Protein AF-A0A931KDF1-F1 (afdb_monomer)

Radius of gyration: 14.12 Å; Cα contacts (8 Å, |Δi|>4): 113; chains: 1; bounding box: 31×32×32 Å

Solvent-accessible surface area (backbone atoms only — not comparable to full-atom values): 5179 Å² total; per-residue (Å²): 134,82,77,60,83,69,57,83,77,57,61,59,49,77,45,81,56,79,93,65,58,93,92,52,51,44,32,39,36,37,47,47,69,63,58,70,69,42,89,72,71,42,73,89,69,45,67,68,42,20,67,50,67,44,65,51,74,76,59,96,48,30,20,38,50,80,45,78,45,79,46,98,39,63,63,78,70,78,78,87,127

pLDDT: mean 75.0, std 14.19, range [36.75, 90.0]

Sequence (81 aa):
MLQDPDDENRVHLTASVQGVSPGQPRKILVPFEILLTLDDLDPDTVGGRAFRAEVETVENGTGIVTAIEVGPARVLRDPES

Secondary structure (DSSP, 8-state):
----TTGGG--EEEEE--SPPTTS-SEEEEEHHHHHT-TT--HHHHTT--EEEEEEE-STTEEEEEEEEE-SSSSPPPPP-

Nearest PDB structures (foldseek):
  6cqo-assembly4_H-2  TM=4.464E-01  e=3.042E+00  Saccharomyces cerevisiae S288C
  5m5q-assembly1_A  TM=4.677E-01  e=3.973E+00  Homo sapiens
  6fno-assembly1_A  TM=4.560E-01  e=9.462E+00  Candidatus Caldarchaeum subterraneum
  5cw3-assembly1_C  TM=4.270E-01  e=8.279E+00  Camponotus floridanus
  5cw4-assembly1_A  TM=3.506E-01  e=5.189E+00  Camponotus floridanus

Mean predicted aligned error: 9.09 Å

Structure (mmCIF, N/CA/C/O backbone):
data_AF-A0A931KDF1-F1
#
_entry.id   AF-A0A931KDF1-F1
#
loop_
_atom_site.group_PDB
_atom_site.id
_atom_site.type_symbol
_atom_site.label_atom_id
_atom_site.label_alt_id
_atom_site.label_comp_id
_atom_site.label_asym_id
_atom_site.label_entity_id
_atom_site.label_seq_id
_atom_site.pdbx_PDB_ins_code
_atom_site.Cartn_x
_atom_site.Cartn_y
_atom_site.Cartn_z
_atom_site.occupancy
_atom_site.B_iso_or_equiv
_atom_site.auth_seq_id
_atom_site.auth_comp_id
_atom_site.auth_asym_id
_atom_site.auth_atom_id
_atom_site.pdbx_PDB_model_num
ATOM 1 N N . MET A 1 1 ? 17.437 11.272 13.831 1.00 39.06 1 MET A N 1
ATOM 2 C CA . MET A 1 1 ? 16.366 10.754 12.968 1.00 39.06 1 MET A CA 1
ATOM 3 C C . MET A 1 1 ? 16.770 11.135 11.561 1.00 39.06 1 MET A C 1
ATOM 5 O O . MET A 1 1 ? 16.739 12.315 11.242 1.00 39.06 1 MET A O 1
ATOM 9 N N . LEU A 1 2 ? 17.390 10.204 10.836 1.00 36.75 2 LEU A N 1
ATOM 10 C CA . LEU A 1 2 ? 17.852 10.465 9.476 1.00 36.75 2 LEU A CA 1
ATOM 11 C C . LEU A 1 2 ? 16.606 10.369 8.589 1.00 36.75 2 LEU A C 1
ATOM 13 O O . LEU A 1 2 ? 16.020 9.297 8.504 1.00 36.75 2 LEU A O 1
ATOM 17 N N . GLN A 1 3 ? 16.165 11.486 8.011 1.00 40.19 3 GLN A N 1
ATOM 18 C CA . GLN A 1 3 ? 15.446 11.412 6.743 1.00 40.19 3 GLN A CA 1
ATOM 19 C C . GLN A 1 3 ? 16.445 10.825 5.751 1.00 40.19 3 GLN A C 1
ATOM 21 O O . GLN A 1 3 ? 17.543 11.371 5.610 1.00 40.19 3 GLN A O 1
ATOM 26 N N . ASP A 1 4 ? 16.114 9.689 5.150 1.00 48.06 4 ASP A N 1
ATOM 27 C CA . ASP A 1 4 ? 16.933 9.125 4.088 1.00 48.06 4 ASP A CA 1
ATOM 28 C C . ASP A 1 4 ? 16.923 10.128 2.917 1.00 48.06 4 ASP A C 1
ATOM 30 O O . ASP A 1 4 ? 15.848 10.500 2.445 1.00 48.06 4 ASP A O 1
ATOM 34 N N . PRO A 1 5 ? 18.078 10.647 2.469 1.00 43.72 5 PRO A N 1
ATOM 35 C CA . PRO A 1 5 ? 18.130 11.664 1.415 1.00 43.72 5 PRO A CA 1
ATOM 36 C C . PRO A 1 5 ? 17.630 11.147 0.052 1.00 43.72 5 PRO A C 1
ATOM 38 O O . PRO A 1 5 ? 17.331 11.945 -0.835 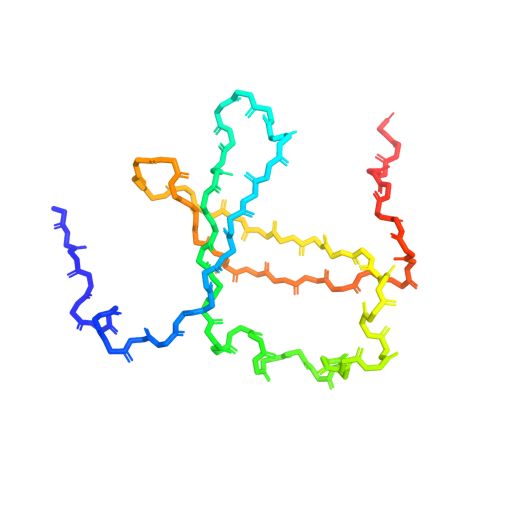1.00 43.72 5 PRO A O 1
ATOM 41 N N . ASP A 1 6 ? 17.501 9.828 -0.115 1.00 52.97 6 ASP A N 1
ATOM 42 C CA . ASP A 1 6 ? 16.887 9.191 -1.284 1.00 52.97 6 ASP A CA 1
ATOM 43 C C . ASP A 1 6 ? 15.343 9.220 -1.262 1.00 52.97 6 ASP A C 1
ATOM 45 O O . ASP A 1 6 ? 14.706 9.021 -2.299 1.00 52.97 6 ASP A O 1
ATOM 49 N N . ASP A 1 7 ? 14.717 9.512 -0.116 1.00 56.06 7 ASP A N 1
ATOM 50 C CA . ASP A 1 7 ? 13.254 9.533 0.029 1.00 56.06 7 ASP A CA 1
ATOM 51 C C . ASP A 1 7 ? 12.620 10.756 -0.672 1.00 56.06 7 ASP A C 1
ATOM 53 O O . ASP A 1 7 ? 11.541 10.659 -1.259 1.00 56.06 7 ASP A O 1
ATOM 57 N N . GLU A 1 8 ? 13.324 11.898 -0.728 1.00 55.84 8 GLU A N 1
ATOM 58 C CA . GLU A 1 8 ? 12.823 13.133 -1.366 1.00 55.84 8 GLU A CA 1
ATOM 59 C C . GLU A 1 8 ? 12.619 13.010 -2.888 1.00 55.84 8 GLU A C 1
ATOM 61 O O . GLU A 1 8 ? 11.828 13.760 -3.462 1.00 55.84 8 GLU A O 1
ATOM 66 N N . ASN A 1 9 ? 13.279 12.051 -3.545 1.00 63.72 9 ASN A N 1
ATOM 67 C CA . ASN A 1 9 ? 13.140 11.815 -4.987 1.00 63.72 9 ASN A CA 1
ATOM 68 C C . ASN A 1 9 ? 12.261 10.603 -5.328 1.00 63.72 9 ASN A C 1
ATOM 70 O O . ASN A 1 9 ? 12.060 10.301 -6.509 1.00 63.72 9 ASN A O 1
ATOM 74 N N . ARG A 1 10 ? 11.720 9.900 -4.326 1.00 75.88 10 ARG A N 1
ATOM 75 C CA . ARG A 1 10 ? 10.861 8.739 -4.557 1.00 75.88 10 ARG A CA 1
ATOM 76 C C . ARG A 1 10 ? 9.422 9.155 -4.829 1.00 75.88 10 ARG A C 1
ATOM 78 O O . ARG A 1 10 ? 8.786 9.899 -4.081 1.00 75.88 10 ARG A O 1
ATOM 85 N N . VAL A 1 11 ? 8.883 8.633 -5.927 1.00 83.81 11 VAL A N 1
ATOM 86 C CA . VAL A 1 11 ? 7.473 8.812 -6.273 1.00 83.81 11 VAL A CA 1
ATOM 87 C C . VAL A 1 11 ? 6.635 7.869 -5.419 1.00 83.81 11 VAL A C 1
ATOM 89 O O . VAL A 1 11 ? 6.837 6.654 -5.418 1.00 83.81 11 VAL A O 1
ATOM 92 N N . HIS A 1 12 ? 5.654 8.444 -4.733 1.00 86.00 12 HIS A N 1
ATOM 93 C CA . HIS A 1 12 ? 4.731 7.716 -3.878 1.00 86.00 12 HIS A CA 1
ATOM 94 C C . HIS A 1 12 ? 3.295 7.923 -4.345 1.00 86.00 12 HIS A C 1
ATOM 96 O O . HIS A 1 12 ? 2.863 9.050 -4.603 1.00 86.00 12 HIS A O 1
ATOM 102 N N . LEU A 1 13 ? 2.518 6.842 -4.370 1.00 86.44 13 LEU A N 1
ATOM 103 C CA . LEU A 1 13 ? 1.067 6.935 -4.395 1.00 86.44 13 LEU A CA 1
ATOM 104 C C . LEU A 1 13 ? 0.582 7.160 -2.961 1.00 86.44 13 LEU A C 1
ATOM 106 O O . LEU A 1 13 ? 0.886 6.387 -2.056 1.00 86.44 13 LEU A O 1
ATOM 110 N N . THR A 1 14 ? -0.169 8.237 -2.743 1.00 87.38 14 THR A N 1
ATOM 111 C CA . THR A 1 14 ? -0.761 8.536 -1.434 1.00 87.38 14 THR A CA 1
ATOM 112 C C . THR A 1 14 ? -2.207 8.056 -1.393 1.00 87.38 14 THR A C 1
ATOM 114 O O . THR A 1 14 ? -3.041 8.550 -2.150 1.00 87.38 14 THR A O 1
ATOM 117 N N . ALA A 1 15 ? -2.516 7.148 -0.470 1.00 84.81 15 ALA A N 1
ATOM 118 C CA . ALA A 1 15 ? -3.870 6.691 -0.187 1.00 84.81 15 ALA A CA 1
ATOM 119 C C . ALA A 1 15 ? -4.351 7.225 1.170 1.00 84.81 15 ALA A C 1
ATOM 121 O O . ALA A 1 15 ? -3.720 7.010 2.207 1.00 84.81 15 ALA A O 1
ATOM 122 N N . SER A 1 16 ? -5.496 7.906 1.167 1.00 86.19 16 SER A N 1
ATOM 123 C CA . SER A 1 16 ? -6.197 8.308 2.391 1.00 86.19 16 SER A CA 1
ATOM 124 C C . SER A 1 16 ? -7.221 7.238 2.749 1.00 86.19 16 SER A C 1
ATOM 126 O O . SER A 1 16 ? -8.122 6.962 1.958 1.00 86.19 16 SER A O 1
ATOM 128 N N . VAL A 1 17 ? -7.092 6.644 3.935 1.00 83.50 17 VAL A N 1
ATOM 129 C CA . VAL A 1 17 ? -7.909 5.501 4.362 1.00 83.50 17 VAL A CA 1
ATOM 130 C C . VAL A 1 17 ? -8.897 5.940 5.442 1.00 83.50 17 VAL A C 1
ATOM 132 O O . VAL A 1 17 ? -8.545 6.639 6.393 1.00 83.50 17 VAL A O 1
ATOM 135 N N . GLN A 1 18 ? -10.158 5.535 5.291 1.00 85.44 18 GLN A N 1
ATOM 136 C CA . GLN A 1 18 ? -11.239 5.806 6.241 1.00 85.44 18 GLN A CA 1
ATOM 137 C C . GLN A 1 18 ? -11.698 4.510 6.919 1.00 85.44 18 GLN A C 1
ATOM 139 O O . GLN A 1 18 ? -11.508 3.425 6.381 1.00 85.44 18 GLN A O 1
ATOM 144 N N . GLY A 1 19 ? -12.313 4.626 8.100 1.00 84.00 19 GLY A N 1
ATOM 145 C CA . GLY A 1 19 ? -12.845 3.468 8.834 1.00 84.00 19 GLY A CA 1
ATOM 146 C C . GLY A 1 19 ? -11.788 2.592 9.515 1.00 84.00 19 GLY A C 1
ATOM 147 O O . GLY A 1 19 ? -12.088 1.461 9.881 1.00 84.00 19 GLY A O 1
ATOM 148 N N . VAL A 1 20 ? -10.564 3.097 9.690 1.00 81.88 20 VAL A N 1
ATOM 149 C CA . VAL A 1 20 ? -9.475 2.373 10.361 1.00 81.88 20 VAL A CA 1
ATOM 150 C C . VAL A 1 20 ? -9.649 2.354 11.883 1.00 81.88 20 VAL A C 1
ATOM 152 O O . VAL A 1 20 ? -10.138 3.320 12.480 1.00 81.88 20 VAL A O 1
ATOM 155 N N . SER A 1 21 ? -9.211 1.265 12.517 1.00 83.62 21 SER A N 1
ATOM 156 C CA . SER A 1 21 ? -9.205 1.126 13.978 1.00 83.62 21 SER A CA 1
ATOM 157 C C . SER A 1 21 ? -8.255 2.137 14.646 1.00 83.62 21 SER A C 1
ATOM 159 O O . SER A 1 21 ? -7.308 2.615 14.013 1.00 83.62 21 SER A O 1
ATOM 161 N N . PRO A 1 22 ? -8.452 2.475 15.937 1.00 82.50 22 PRO A N 1
ATOM 162 C CA . PRO A 1 22 ? -7.510 3.316 16.674 1.00 82.50 22 PRO A CA 1
ATOM 163 C C . PRO A 1 22 ? -6.083 2.754 16.614 1.00 82.50 22 PRO A C 1
ATOM 165 O O . PRO A 1 22 ? -5.875 1.565 16.837 1.00 82.50 22 PRO A O 1
ATOM 168 N N . GLY A 1 23 ? -5.106 3.611 16.311 1.00 80.50 23 GLY A N 1
ATOM 169 C CA . GLY A 1 23 ? -3.695 3.223 16.185 1.00 80.50 23 GLY A CA 1
ATOM 170 C C . GLY A 1 23 ? -3.2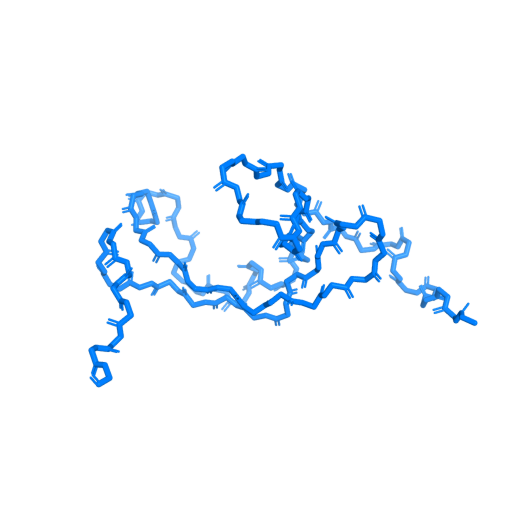71 2.749 14.792 1.00 80.50 23 GLY A C 1
ATOM 171 O O . GLY A 1 23 ? -2.078 2.597 14.561 1.00 80.50 23 GLY A O 1
ATOM 172 N N . GLN A 1 24 ? -4.202 2.572 13.850 1.00 82.75 24 GLN A N 1
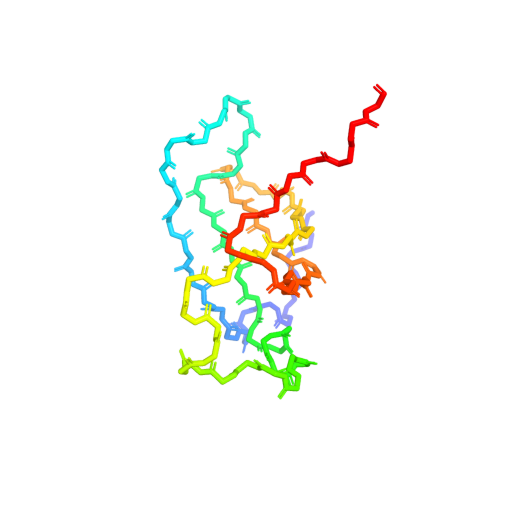ATOM 173 C CA . GLN A 1 24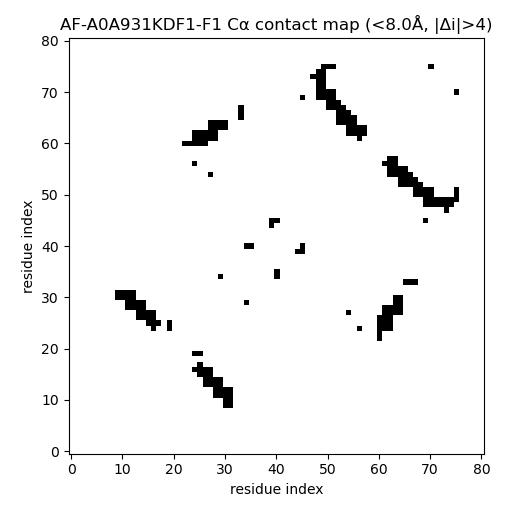 ? -3.856 2.287 12.457 1.00 82.75 24 GLN A CA 1
ATOM 174 C C . GLN A 1 24 ? -3.580 3.570 11.653 1.00 82.75 24 GLN A C 1
ATOM 176 O O . GLN A 1 24 ? -4.173 4.621 11.937 1.00 82.75 24 GLN A O 1
ATOM 181 N N . PRO A 1 25 ? -2.703 3.501 10.634 1.00 84.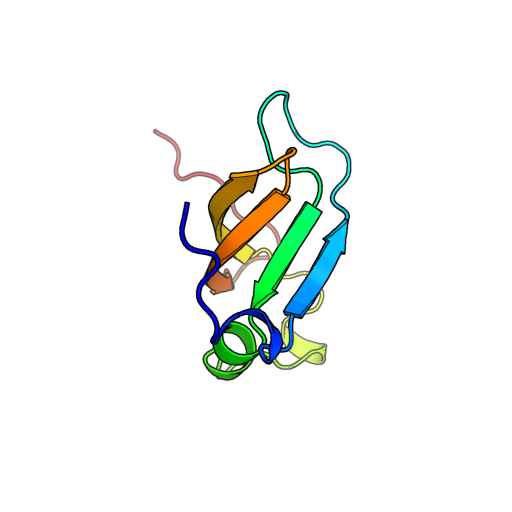25 25 PRO A N 1
ATOM 182 C CA . PRO A 1 25 ? -2.391 4.646 9.795 1.00 84.25 25 PRO A CA 1
ATOM 183 C C . PRO A 1 25 ? -3.618 5.089 8.991 1.00 84.25 25 PRO A C 1
ATOM 185 O O . PRO A 1 25 ? -4.332 4.284 8.399 1.00 84.25 25 PRO A O 1
ATOM 188 N N . ARG A 1 26 ? -3.859 6.402 8.963 1.00 87.75 26 ARG A N 1
ATOM 189 C CA . ARG A 1 26 ? -4.946 7.030 8.182 1.00 87.75 26 ARG A CA 1
ATOM 190 C C . ARG A 1 26 ? -4.481 7.487 6.805 1.00 87.75 26 ARG A C 1
ATOM 192 O O . ARG A 1 26 ? -5.295 7.774 5.930 1.00 87.75 26 ARG A O 1
ATOM 199 N N . LYS A 1 27 ? -3.166 7.570 6.632 1.00 89.69 27 LYS A N 1
ATOM 200 C CA . LYS A 1 27 ? -2.496 7.873 5.377 1.00 89.69 27 LYS A CA 1
ATOM 201 C C . LYS A 1 27 ? -1.520 6.744 5.093 1.00 89.69 27 LYS A C 1
ATOM 203 O O . LYS A 1 27 ? -0.736 6.393 5.969 1.00 89.69 27 LYS A O 1
ATOM 208 N N . ILE A 1 28 ? -1.568 6.199 3.889 1.00 88.94 28 ILE A N 1
ATOM 209 C CA . ILE A 1 28 ? -0.639 5.176 3.426 1.00 88.94 28 ILE A CA 1
ATOM 210 C C . ILE A 1 28 ? 0.128 5.736 2.233 1.00 88.94 28 ILE A C 1
ATOM 212 O O . ILE A 1 28 ? -0.468 6.270 1.296 1.00 88.94 28 ILE A O 1
ATOM 216 N N . LEU A 1 29 ? 1.450 5.638 2.292 1.00 90.00 29 LEU A N 1
ATOM 217 C CA . LEU A 1 29 ? 2.344 5.901 1.178 1.00 90.00 29 LEU A CA 1
ATOM 218 C C . LEU A 1 29 ? 2.716 4.564 0.552 1.00 90.00 29 LEU A C 1
ATOM 220 O O . LEU A 1 29 ? 3.226 3.677 1.232 1.00 90.00 29 LEU A O 1
ATOM 224 N N . VAL A 1 30 ? 2.442 4.422 -0.738 1.00 88.81 30 VAL A N 1
ATOM 225 C CA . VAL A 1 30 ? 2.836 3.254 -1.518 1.00 88.81 30 VAL A CA 1
ATOM 226 C C . VAL A 1 30 ? 3.976 3.674 -2.443 1.00 88.81 30 VAL A C 1
ATOM 228 O O . VAL A 1 30 ? 3.725 4.438 -3.383 1.00 88.81 30 VAL A O 1
ATOM 231 N N . PRO A 1 31 ? 5.219 3.232 -2.187 1.00 89.12 31 PRO A N 1
ATOM 232 C CA . PRO A 1 31 ? 6.330 3.446 -3.105 1.00 89.12 31 PRO A CA 1
ATOM 233 C C . PRO A 1 31 ? 5.997 2.907 -4.497 1.00 89.12 31 PRO A C 1
ATOM 235 O O . PRO A 1 31 ? 5.539 1.771 -4.641 1.00 89.12 31 PRO A O 1
ATOM 238 N N . PHE A 1 32 ? 6.217 3.713 -5.538 1.00 8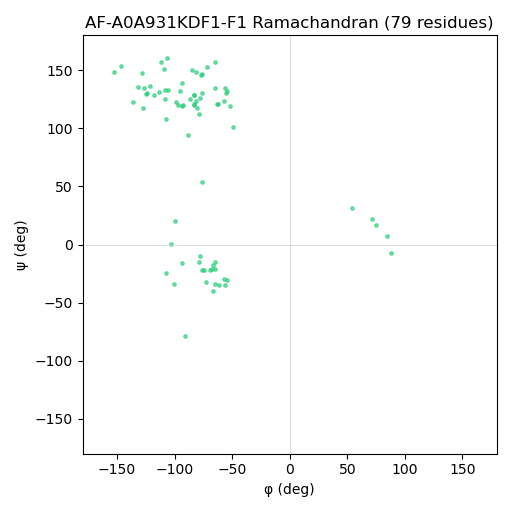6.31 32 PHE A N 1
ATOM 239 C CA . PHE A 1 32 ? 5.863 3.324 -6.907 1.00 86.31 32 PHE A CA 1
ATOM 240 C C . PHE A 1 32 ? 6.615 2.068 -7.370 1.00 86.31 32 PHE A C 1
ATOM 242 O O . PHE A 1 32 ? 6.056 1.218 -8.051 1.00 86.31 32 PHE A O 1
ATOM 249 N N . GLU A 1 33 ? 7.859 1.908 -6.931 1.00 86.69 33 GLU A N 1
ATOM 250 C CA . GLU A 1 33 ? 8.682 0.718 -7.165 1.00 86.69 33 GLU A CA 1
ATOM 251 C C . GLU A 1 33 ? 8.034 -0.592 -6.686 1.00 86.69 33 GLU A C 1
ATOM 253 O O . GLU A 1 33 ? 8.147 -1.594 -7.382 1.00 86.69 33 GLU A O 1
ATOM 258 N N . ILE A 1 34 ? 7.280 -0.587 -5.579 1.00 85.38 34 ILE A N 1
ATOM 259 C CA . ILE A 1 34 ? 6.547 -1.775 -5.110 1.00 85.38 34 ILE A CA 1
ATOM 260 C C . ILE A 1 34 ? 5.434 -2.126 -6.095 1.00 85.38 34 ILE A C 1
ATOM 262 O O . ILE A 1 34 ? 5.241 -3.295 -6.416 1.00 85.38 34 ILE A O 1
ATOM 266 N N . LEU A 1 35 ? 4.742 -1.126 -6.642 1.00 82.50 35 LEU A N 1
ATOM 267 C CA . LEU A 1 35 ? 3.705 -1.355 -7.648 1.00 82.50 35 LEU A CA 1
ATOM 268 C C . LEU A 1 35 ? 4.289 -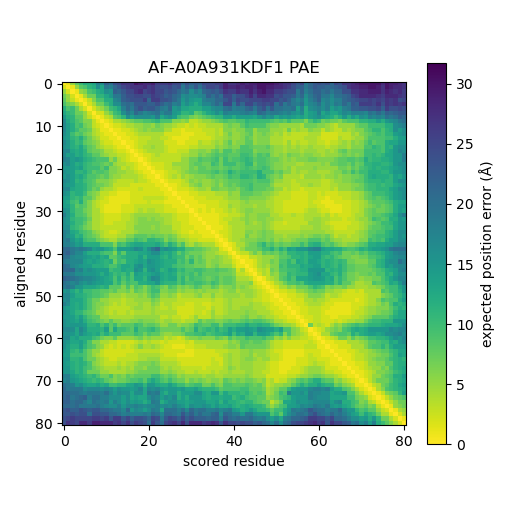1.939 -8.938 1.00 82.50 35 LEU A C 1
ATOM 270 O O . LEU A 1 35 ? 3.648 -2.775 -9.564 1.00 82.50 35 LEU A O 1
ATOM 274 N N . LEU A 1 36 ? 5.511 -1.545 -9.306 1.00 83.06 36 LEU A N 1
ATOM 275 C CA . LEU A 1 36 ? 6.208 -2.081 -10.477 1.00 83.06 36 LEU A CA 1
ATOM 276 C C . LEU A 1 36 ? 6.650 -3.541 -10.314 1.00 83.06 36 LEU A C 1
ATOM 278 O O . LEU A 1 36 ? 6.859 -4.211 -11.319 1.00 83.06 36 LEU A O 1
ATOM 282 N N . THR A 1 37 ? 6.792 -4.042 -9.082 1.00 82.94 37 THR A N 1
ATOM 283 C CA . THR A 1 37 ? 7.093 -5.468 -8.839 1.00 82.94 37 THR A CA 1
ATOM 284 C C . THR A 1 37 ? 5.886 -6.391 -8.988 1.00 82.94 37 THR A C 1
ATOM 286 O O . THR A 1 37 ? 6.044 -7.608 -8.989 1.00 82.94 37 THR A O 1
ATOM 289 N N . LEU A 1 38 ? 4.678 -5.839 -9.105 1.00 78.00 38 LEU A N 1
ATOM 290 C CA . LEU A 1 38 ? 3.457 -6.620 -9.245 1.00 78.00 38 LEU A CA 1
ATOM 291 C C . LEU A 1 38 ? 3.205 -6.899 -10.731 1.00 78.00 38 LEU A C 1
ATOM 293 O O . LEU A 1 38 ? 2.581 -6.093 -11.419 1.00 78.00 38 LEU A O 1
ATOM 297 N N . ASP A 1 39 ? 3.664 -8.060 -11.210 1.00 70.50 39 ASP A N 1
ATOM 298 C CA . ASP A 1 39 ? 3.482 -8.503 -12.605 1.00 70.50 39 ASP A CA 1
ATOM 299 C C . ASP A 1 39 ? 2.002 -8.499 -13.050 1.00 70.50 39 ASP A C 1
ATOM 301 O O . ASP A 1 39 ? 1.700 -8.236 -14.211 1.00 70.50 39 ASP A O 1
ATOM 305 N N . ASP A 1 40 ? 1.078 -8.738 -12.112 1.00 67.12 40 ASP A N 1
ATOM 306 C CA . ASP A 1 40 ? -0.376 -8.794 -12.329 1.00 67.12 40 ASP A CA 1
ATOM 307 C C . ASP A 1 40 ? -1.111 -7.495 -11.932 1.00 67.12 40 ASP A C 1
ATOM 309 O O . ASP A 1 40 ? -2.323 -7.510 -11.691 1.00 67.12 40 ASP A O 1
ATOM 313 N N . LEU A 1 41 ? -0.424 -6.347 -11.845 1.00 71.50 41 LEU A N 1
ATOM 314 C CA . LEU A 1 41 ? -1.084 -5.054 -11.612 1.00 71.50 41 LEU A CA 1
ATOM 315 C C . LEU A 1 41 ? -1.775 -4.527 -12.884 1.00 71.50 41 LEU A C 1
ATOM 317 O O . LEU A 1 41 ? -1.548 -3.402 -13.326 1.00 71.50 41 LEU A O 1
ATOM 321 N N . ASP A 1 42 ? -2.637 -5.345 -13.479 1.00 70.38 42 ASP A N 1
ATOM 322 C CA . ASP A 1 42 ? -3.536 -4.923 -14.544 1.00 70.38 42 ASP A CA 1
ATOM 323 C C . ASP A 1 42 ? -4.785 -4.279 -13.903 1.00 70.38 42 ASP A C 1
ATOM 325 O O . ASP A 1 42 ? -5.480 -4.939 -13.117 1.00 70.38 42 ASP A O 1
ATOM 329 N N . PRO A 1 43 ? -5.096 -3.002 -14.200 1.00 65.94 43 PRO A N 1
ATOM 330 C CA . PRO A 1 43 ? -6.246 -2.304 -13.626 1.00 65.94 43 PRO A CA 1
ATOM 331 C C . PRO A 1 43 ? -7.585 -3.014 -13.885 1.00 65.94 43 PRO A C 1
ATOM 333 O O . PRO A 1 43 ? -8.479 -2.934 -13.037 1.00 65.94 43 PRO A O 1
ATOM 336 N N . ASP A 1 44 ? -7.715 -3.744 -14.996 1.00 66.00 44 ASP A N 1
ATOM 337 C CA . ASP A 1 44 ? -8.928 -4.488 -15.343 1.00 66.00 44 ASP A CA 1
ATOM 338 C C . ASP A 1 44 ? -9.068 -5.787 -14.530 1.00 66.00 44 ASP A C 1
ATOM 340 O O . ASP A 1 44 ? -10.177 -6.293 -14.341 1.00 66.00 44 ASP A O 1
ATOM 344 N N . THR A 1 45 ? -7.964 -6.314 -13.991 1.00 65.44 45 THR A N 1
ATOM 345 C CA . THR A 1 45 ? -7.956 -7.559 -13.205 1.00 65.44 45 THR A CA 1
ATOM 346 C C . THR A 1 45 ? -7.917 -7.312 -11.698 1.00 65.44 45 THR A C 1
ATOM 348 O O . THR A 1 45 ? -8.539 -8.054 -10.937 1.00 65.44 45 THR A O 1
ATOM 351 N N . VAL A 1 46 ? -7.243 -6.251 -11.245 1.00 67.75 46 VAL A N 1
ATOM 352 C CA . VAL A 1 46 ? -7.132 -5.864 -9.827 1.00 67.75 46 VAL A CA 1
ATOM 353 C C . VAL A 1 46 ? -8.436 -5.255 -9.305 1.00 67.75 46 VAL A C 1
ATOM 355 O O . VAL A 1 46 ? -8.707 -5.305 -8.102 1.00 67.75 46 VAL A O 1
ATOM 358 N N . GLY A 1 47 ? -9.287 -4.743 -10.200 1.00 68.00 47 GLY A N 1
ATOM 359 C CA . GLY A 1 47 ? -10.601 -4.183 -9.896 1.00 68.00 47 GLY A CA 1
ATOM 360 C C . GLY A 1 47 ? -11.469 -5.090 -9.014 1.00 68.00 47 GLY A C 1
ATOM 361 O O . GLY A 1 47 ? -12.114 -6.037 -9.465 1.00 68.00 47 GLY A O 1
ATOM 362 N N . GLY A 1 48 ? -11.535 -4.761 -7.724 1.00 69.62 48 GLY A N 1
ATOM 363 C CA . GLY A 1 48 ? -12.341 -5.475 -6.739 1.00 69.62 48 GLY A CA 1
ATOM 364 C C . GLY A 1 48 ? -11.678 -6.706 -6.124 1.00 69.62 48 GLY A C 1
ATOM 365 O O . GLY A 1 48 ? -12.372 -7.402 -5.389 1.00 69.62 48 GLY A O 1
ATOM 366 N N . ARG A 1 49 ? -10.392 -6.983 -6.379 1.00 75.06 49 ARG A N 1
ATOM 367 C CA . ARG A 1 49 ? -9.611 -7.965 -5.606 1.00 75.06 49 ARG A CA 1
ATOM 368 C C . ARG A 1 49 ? -9.198 -7.360 -4.267 1.00 75.06 49 ARG A C 1
ATOM 370 O O . ARG A 1 49 ? -8.937 -6.163 -4.168 1.00 75.06 49 ARG A O 1
ATOM 377 N N . ALA A 1 50 ? -9.141 -8.191 -3.235 1.00 77.69 50 ALA A N 1
ATOM 378 C CA . ALA A 1 50 ? -8.564 -7.776 -1.968 1.00 77.69 50 ALA A CA 1
ATOM 379 C C . ALA A 1 50 ? -7.037 -7.893 -2.024 1.00 77.69 50 ALA A C 1
ATOM 381 O O . ALA A 1 50 ? -6.500 -8.776 -2.689 1.00 77.69 50 ALA A O 1
ATOM 382 N N . PHE A 1 51 ? -6.347 -7.016 -1.302 1.00 80.06 51 PHE A N 1
ATOM 383 C CA . PHE A 1 51 ? -4.892 -7.021 -1.185 1.00 80.06 51 PHE A CA 1
ATOM 384 C C . PHE A 1 51 ? -4.481 -6.987 0.286 1.00 80.06 51 PHE A C 1
ATOM 386 O O . PHE A 1 51 ? -5.185 -6.422 1.129 1.00 80.06 51 PHE A O 1
ATOM 393 N N . ARG A 1 52 ? -3.351 -7.619 0.594 1.00 84.56 52 ARG A N 1
ATOM 394 C CA . ARG A 1 52 ? -2.682 -7.538 1.888 1.00 84.56 52 ARG A CA 1
ATOM 395 C C . ARG A 1 52 ? -1.459 -6.660 1.694 1.00 84.56 52 ARG A C 1
ATOM 397 O O . ARG A 1 52 ? -0.732 -6.830 0.724 1.00 84.56 52 ARG A O 1
ATOM 404 N N . ALA A 1 53 ? -1.263 -5.714 2.598 1.00 87.00 53 ALA A N 1
ATOM 405 C CA . ALA A 1 53 ? -0.084 -4.868 2.603 1.00 87.00 53 ALA A CA 1
ATOM 406 C C . ALA A 1 53 ? 0.575 -4.937 3.976 1.00 87.00 53 ALA A C 1
ATOM 408 O O . ALA A 1 53 ? -0.110 -4.843 4.998 1.00 87.00 53 ALA A O 1
ATOM 409 N N . GLU A 1 54 ? 1.893 -5.084 3.987 1.00 89.19 54 GLU A N 1
ATOM 410 C CA . GLU A 1 54 ? 2.692 -4.827 5.178 1.00 89.19 54 GLU A CA 1
ATOM 411 C C . GLU A 1 54 ? 2.958 -3.327 5.257 1.00 89.19 54 GLU A C 1
ATOM 413 O O . GLU A 1 54 ? 3.356 -2.704 4.269 1.00 89.19 54 GLU A O 1
ATOM 418 N N . VAL A 1 55 ? 2.665 -2.735 6.416 1.00 88.44 55 VAL A N 1
ATOM 419 C CA . VAL A 1 55 ? 2.732 -1.287 6.614 1.00 88.44 55 VAL A CA 1
ATOM 420 C C . VAL A 1 55 ? 3.581 -0.981 7.835 1.00 88.44 55 VAL A C 1
ATOM 422 O O . VAL A 1 55 ? 3.206 -1.314 8.961 1.00 88.44 55 VAL A O 1
ATOM 425 N N . GLU A 1 56 ? 4.691 -0.288 7.618 1.00 89.00 56 GLU A N 1
ATOM 426 C CA . GLU A 1 56 ? 5.487 0.292 8.691 1.00 89.00 56 GLU A CA 1
ATOM 427 C C . GLU A 1 56 ? 4.924 1.672 9.038 1.00 89.00 56 GLU A C 1
ATOM 429 O O . GLU A 1 56 ? 4.741 2.527 8.170 1.00 89.00 56 GLU A O 1
ATOM 434 N N . THR A 1 57 ? 4.600 1.900 10.313 1.00 82.75 57 THR A N 1
ATOM 435 C CA . THR A 1 57 ? 4.148 3.223 10.761 1.00 82.75 57 THR A CA 1
ATOM 436 C C . THR A 1 57 ? 5.364 4.092 11.021 1.00 82.75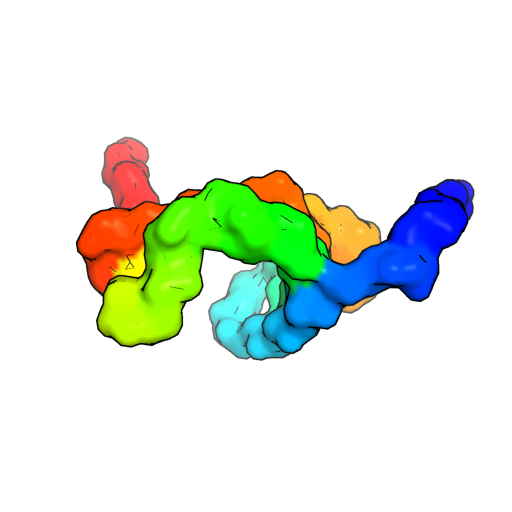 57 THR A C 1
ATOM 438 O O . THR A 1 57 ? 6.166 3.770 11.892 1.00 82.75 57 THR A O 1
ATOM 441 N N . VAL A 1 58 ? 5.463 5.205 10.299 1.00 80.75 58 VAL A N 1
ATOM 442 C CA . VAL A 1 58 ? 6.572 6.149 10.450 1.00 80.75 58 VAL A CA 1
ATOM 443 C C . VAL A 1 58 ? 6.235 7.225 11.482 1.00 80.75 58 VAL A C 1
ATOM 445 O O . VAL A 1 58 ? 6.629 7.126 12.640 1.00 80.75 58 VAL A O 1
ATOM 448 N N . GLU A 1 59 ? 5.449 8.235 11.106 1.00 75.62 59 GLU A N 1
ATOM 449 C CA . GLU A 1 59 ? 5.117 9.380 11.956 1.00 75.62 59 GLU A CA 1
ATOM 450 C C . GLU A 1 59 ? 3.700 9.901 11.681 1.00 75.62 59 GLU A C 1
ATOM 452 O O . GLU A 1 59 ? 3.162 9.775 10.577 1.00 75.62 59 GLU A O 1
ATOM 457 N N . ASN A 1 60 ? 3.084 10.527 12.693 1.00 76.44 60 ASN A N 1
ATOM 458 C CA . ASN A 1 60 ? 1.802 11.242 12.585 1.00 76.44 60 ASN A CA 1
ATOM 459 C C . ASN A 1 60 ? 0.640 10.421 11.987 1.00 76.44 60 ASN A C 1
ATOM 461 O O . ASN A 1 60 ? -0.240 10.964 11.319 1.00 76.44 60 ASN A O 1
ATOM 465 N N . GLY A 1 61 ? 0.623 9.103 12.214 1.00 79.50 61 GLY A N 1
ATOM 466 C CA . GLY A 1 61 ? -0.407 8.219 11.656 1.00 79.50 61 GLY A CA 1
ATOM 467 C C . GLY A 1 61 ? -0.285 8.006 10.143 1.00 79.50 61 GLY A C 1
ATOM 468 O O . GLY A 1 61 ? -1.278 7.656 9.497 1.00 79.50 61 GLY A O 1
ATOM 469 N N . THR A 1 62 ? 0.910 8.228 9.590 1.00 85.69 62 THR A N 1
ATOM 470 C CA . THR A 1 62 ? 1.286 7.834 8.231 1.00 85.69 62 THR A CA 1
ATOM 471 C C . THR A 1 62 ? 1.998 6.489 8.273 1.00 85.69 62 THR A C 1
ATOM 473 O O . THR A 1 62 ? 2.902 6.284 9.082 1.00 85.69 62 THR A O 1
ATOM 476 N N . GLY A 1 63 ? 1.581 5.580 7.400 1.00 88.50 63 GLY A N 1
ATOM 477 C CA . GLY A 1 63 ? 2.261 4.319 7.146 1.00 88.50 63 GLY A CA 1
ATOM 478 C C . GLY A 1 63 ? 2.922 4.314 5.773 1.00 88.50 63 GLY A C 1
ATOM 479 O O . GLY A 1 63 ? 2.430 4.969 4.852 1.00 88.50 63 GLY A O 1
ATOM 480 N N . ILE A 1 64 ? 4.010 3.567 5.636 1.00 89.69 64 ILE A N 1
ATOM 481 C CA . ILE A 1 64 ? 4.673 3.283 4.363 1.00 89.69 64 ILE A CA 1
ATOM 482 C C . ILE A 1 64 ? 4.512 1.793 4.084 1.00 89.69 64 ILE A C 1
ATOM 484 O O . ILE A 1 64 ? 4.719 0.963 4.969 1.00 89.69 64 ILE A O 1
ATOM 488 N N . VAL A 1 65 ? 4.090 1.457 2.869 1.00 89.69 65 VAL A N 1
ATOM 489 C CA . VAL A 1 65 ? 3.978 0.064 2.444 1.00 89.69 65 VAL A CA 1
ATOM 490 C C . VAL A 1 65 ? 5.359 -0.492 2.137 1.00 89.69 65 VAL A C 1
ATOM 492 O O . VAL A 1 65 ? 6.103 0.117 1.374 1.00 89.69 65 VAL A O 1
ATOM 495 N N . THR A 1 66 ? 5.666 -1.658 2.694 1.00 89.00 66 THR A N 1
ATOM 496 C CA . THR A 1 66 ? 6.931 -2.375 2.471 1.00 89.00 66 THR A CA 1
ATOM 497 C C . THR A 1 66 ? 6.753 -3.611 1.592 1.00 89.00 66 THR A C 1
ATOM 499 O O . THR A 1 66 ? 7.689 -4.012 0.906 1.00 89.00 66 THR A O 1
ATOM 502 N N . ALA A 1 67 ? 5.546 -4.183 1.557 1.00 86.38 67 ALA A N 1
ATOM 503 C CA . ALA A 1 67 ? 5.180 -5.299 0.690 1.00 86.38 67 ALA A CA 1
ATOM 504 C C . ALA A 1 67 ? 3.679 -5.283 0.371 1.00 86.38 67 ALA A C 1
ATOM 506 O O . ALA A 1 67 ? 2.868 -4.866 1.203 1.00 86.38 67 ALA A O 1
ATOM 507 N N . ILE A 1 68 ? 3.305 -5.757 -0.823 1.00 86.38 68 ILE A N 1
ATOM 508 C CA . ILE A 1 68 ? 1.910 -5.934 -1.250 1.00 86.38 68 ILE A CA 1
ATOM 509 C C . ILE A 1 68 ? 1.736 -7.324 -1.848 1.00 86.38 68 ILE A C 1
ATOM 511 O O . ILE A 1 68 ? 2.511 -7.742 -2.700 1.00 86.38 68 ILE A O 1
ATOM 515 N N . GLU A 1 69 ? 0.651 -7.986 -1.466 1.00 84.75 69 GLU A N 1
ATOM 516 C CA . GLU A 1 69 ? 0.167 -9.212 -2.087 1.00 84.75 69 GLU A CA 1
ATOM 517 C C . GLU A 1 69 ? -1.284 -9.022 -2.532 1.00 84.75 69 GLU A C 1
ATOM 519 O O . GLU A 1 69 ? -2.142 -8.598 -1.752 1.00 84.75 69 GLU A O 1
ATOM 524 N N . VAL A 1 70 ? -1.589 -9.356 -3.787 1.00 79.50 70 VAL A N 1
ATOM 525 C CA . VAL A 1 70 ? -2.963 -9.328 -4.303 1.00 79.50 70 VAL A CA 1
ATOM 526 C C . VAL A 1 70 ? -3.576 -10.714 -4.139 1.00 79.50 70 VAL A C 1
ATOM 528 O O . VAL A 1 70 ? -3.092 -11.704 -4.683 1.00 79.50 70 VAL A O 1
ATOM 531 N N . GLY A 1 71 ? -4.662 -10.795 -3.376 1.00 72.94 71 GLY A N 1
ATOM 532 C CA . GLY A 1 71 ? -5.377 -12.041 -3.156 1.00 72.94 71 GLY A CA 1
ATOM 533 C C . GLY A 1 71 ? -6.144 -12.491 -4.406 1.00 72.94 71 GLY A C 1
ATOM 534 O O . GLY A 1 71 ? -6.614 -11.666 -5.195 1.00 72.94 71 GLY A O 1
ATOM 535 N N . PRO A 1 72 ? -6.375 -13.805 -4.580 1.00 69.44 72 PRO A N 1
ATOM 536 C CA . PRO A 1 72 ? -7.170 -14.305 -5.696 1.00 69.44 72 PRO A CA 1
ATOM 537 C C . PRO A 1 72 ? -8.651 -13.912 -5.595 1.00 69.44 72 PRO A C 1
ATOM 539 O O . PRO A 1 72 ? -9.355 -13.911 -6.603 1.00 69.44 72 PRO A O 1
ATOM 542 N N . ALA A 1 73 ? -9.119 -13.574 -4.391 1.00 63.97 73 ALA A N 1
ATOM 543 C CA . ALA A 1 73 ? -10.511 -13.295 -4.073 1.00 63.97 73 ALA A CA 1
ATOM 544 C C . ALA A 1 73 ? -10.781 -11.799 -3.848 1.00 63.97 73 ALA A C 1
ATOM 546 O O . ALA A 1 73 ? -9.891 -11.020 -3.513 1.00 63.97 73 ALA A O 1
ATOM 547 N N . ARG A 1 74 ? -12.058 -11.410 -3.955 1.00 62.12 74 ARG A N 1
ATOM 548 C CA . ARG A 1 74 ? -12.517 -10.039 -3.660 1.00 62.12 74 ARG A CA 1
ATOM 549 C C . ARG A 1 74 ? -12.403 -9.630 -2.191 1.00 62.12 74 ARG A C 1
ATOM 551 O O . ARG A 1 74 ? -12.490 -8.451 -1.876 1.00 62.12 74 ARG A O 1
ATOM 558 N N . VAL A 1 75 ? -12.267 -10.600 -1.291 1.00 60.59 75 VAL A N 1
ATOM 559 C CA . VAL A 1 75 ? -12.188 -10.387 0.156 1.00 60.59 75 VAL A CA 1
ATOM 560 C C . VAL A 1 75 ? -11.080 -11.275 0.695 1.00 60.59 75 VAL A C 1
ATO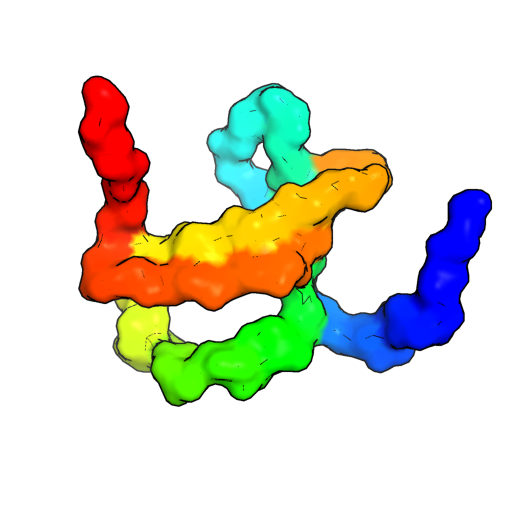M 562 O O . VAL A 1 75 ? -11.134 -12.494 0.527 1.00 60.59 75 VAL A O 1
ATOM 565 N N . LEU A 1 76 ? -10.097 -10.667 1.354 1.00 58.41 76 LEU A N 1
ATOM 566 C CA . LEU A 1 76 ? -9.148 -11.388 2.186 1.00 58.41 76 LEU A CA 1
ATOM 567 C C . LEU A 1 76 ? -9.832 -11.632 3.522 1.00 58.41 76 LEU A C 1
ATOM 569 O O . LEU A 1 76 ? -10.242 -10.694 4.202 1.00 58.41 76 LEU A O 1
ATOM 573 N N . ARG A 1 77 ? -10.016 -12.903 3.854 1.00 61.38 77 ARG A N 1
ATOM 574 C CA . ARG A 1 77 ? -10.400 -13.308 5.201 1.00 61.38 77 ARG A CA 1
ATOM 575 C C . ARG A 1 77 ? -9.114 -13.619 5.943 1.00 61.38 77 ARG A C 1
ATOM 577 O O . ARG A 1 77 ? -8.217 -14.224 5.353 1.00 61.38 77 ARG A O 1
ATOM 584 N N . ASP A 1 78 ? -9.022 -13.208 7.201 1.00 58.81 78 ASP A N 1
ATOM 585 C CA . ASP A 1 78 ? -7.988 -13.763 8.064 1.00 58.81 78 ASP A CA 1
ATOM 586 C C . ASP A 1 78 ? -8.147 -15.289 8.091 1.00 58.81 78 ASP A C 1
ATOM 588 O O . ASP A 1 78 ? -9.287 -15.768 8.160 1.00 58.81 78 ASP A O 1
ATOM 592 N N . PRO A 1 79 ? -7.053 -16.061 7.964 1.00 52.31 79 PRO A N 1
ATOM 593 C CA . PRO A 1 79 ? -7.131 -17.491 8.200 1.00 52.31 79 PRO A CA 1
ATOM 594 C C . PRO A 1 79 ? -7.657 -17.684 9.623 1.00 52.31 79 PRO A C 1
ATOM 596 O O . PRO A 1 79 ? -7.116 -17.110 10.569 1.00 52.31 79 PRO A O 1
ATOM 599 N N . GLU A 1 80 ? -8.758 -18.422 9.751 1.00 50.41 80 GLU A N 1
ATOM 600 C CA . GLU A 1 80 ? -9.369 -18.734 11.043 1.00 50.41 80 GLU A CA 1
ATOM 601 C C . GLU A 1 80 ? -8.281 -19.310 11.969 1.00 50.41 80 GLU A C 1
ATOM 603 O O . GLU A 1 80 ? -7.631 -20.296 11.615 1.00 50.41 80 GLU A O 1
ATOM 608 N N . SER A 1 81 ? -8.021 -18.628 13.093 1.00 42.03 81 SER A N 1
ATOM 609 C CA . SER A 1 81 ? -7.120 -19.095 14.162 1.00 42.03 81 SER A CA 1
ATOM 610 C C . SER A 1 81 ? -7.791 -20.134 15.046 1.00 42.03 81 SER A C 1
ATOM 612 O O . SER A 1 81 ? -9.008 -19.983 15.300 1.00 42.03 81 SER A O 1
#

Foldseek 3Di:
DDPPPVVVVWDWDWDQDPPDDPPAARIETETVVQVVPPPPPDVVQLVQWDKDFDWDDDDDSYTYTPHMDTDPHSDDDDDDD